Protein AF-A0A9N9KFY1-F1 (afdb_monomer)

Solvent-accessible surface area (backbone atoms only — not comparable to full-atom values): 5124 Å² total; per-residue (Å²): 133,85,69,76,64,61,55,74,77,72,75,50,63,70,89,73,68,44,72,67,61,49,58,74,71,49,85,60,79,56,70,67,55,44,52,52,51,53,46,50,24,30,49,49,40,44,75,75,46,64,66,71,54,16,55,50,28,45,55,51,38,57,59,49,52,60,61,73,71,51,98,72,78,69,88,84,74,82,87,78,135

Mean predicted aligned error: 9.66 Å

Radius of gyration: 15.75 Å; Cα contacts (8 Å, |Δi|>4): 48; chains: 1; bounding box: 27×54×28 Å

Organism: NCBI:txid1348616

Sequence (81 aa):
MSENINHEYFNRKYSEWSITGFLNECNKEPFRLKIDDYLKSLQVVISNDQGKRREKAQQLYDKYKKATSSPFKSISRATKP

pLDDT: mean 78.88, std 16.64, range [34.09, 93.69]

Structure (mmCIF, N/CA/C/O backbone):
data_AF-A0A9N9KFY1-F1
#
_entry.id   AF-A0A9N9KFY1-F1
#
loop_
_atom_site.group_PDB
_atom_site.id
_atom_site.type_symbol
_atom_site.label_atom_id
_atom_site.label_alt_id
_atom_site.label_comp_id
_atom_site.label_asym_id
_atom_site.label_entity_id
_atom_site.label_seq_id
_atom_site.pdbx_PDB_ins_code
_atom_site.Cartn_x
_atom_site.Cartn_y
_atom_site.Cartn_z
_atom_site.occupancy
_atom_site.B_iso_or_equiv
_atom_site.auth_seq_id
_atom_site.auth_comp_id
_atom_site.auth_asym_id
_atom_site.auth_atom_id
_atom_site.pdbx_PDB_model_num
ATOM 1 N N . MET A 1 1 ? -15.583 -3.722 -19.631 1.00 34.09 1 MET A N 1
ATOM 2 C CA . MET A 1 1 ? -14.415 -4.557 -19.289 1.00 34.09 1 MET A CA 1
ATOM 3 C C . MET A 1 1 ? -13.939 -4.120 -17.914 1.00 34.09 1 MET A C 1
ATOM 5 O O . MET A 1 1 ? -13.213 -3.142 -17.816 1.00 34.09 1 MET A O 1
ATOM 9 N N . SER A 1 2 ? -14.441 -4.738 -16.848 1.00 40.06 2 SER A N 1
ATOM 10 C CA . SER A 1 2 ? -13.998 -4.417 -15.490 1.00 40.06 2 SER A CA 1
ATOM 11 C C . SER A 1 2 ? -12.704 -5.180 -15.248 1.00 40.06 2 SER A C 1
ATOM 13 O O . SER A 1 2 ? -12.736 -6.323 -14.802 1.00 40.06 2 SER A O 1
ATOM 15 N N . GLU A 1 3 ? -11.570 -4.602 -15.647 1.00 46.62 3 GLU A N 1
ATOM 16 C CA . GLU A 1 3 ? -10.273 -5.119 -15.217 1.00 46.62 3 GLU A CA 1
ATOM 17 C C . GLU A 1 3 ? -10.297 -5.167 -13.688 1.00 46.62 3 GLU A C 1
ATOM 19 O O . GLU A 1 3 ? -10.693 -4.196 -13.045 1.00 46.62 3 GLU A O 1
ATOM 24 N N . ASN A 1 4 ? -9.949 -6.311 -13.102 1.00 54.12 4 ASN A N 1
ATOM 25 C CA . ASN A 1 4 ? -9.762 -6.446 -11.663 1.00 54.12 4 ASN A CA 1
ATOM 26 C C . ASN A 1 4 ? -8.627 -5.500 -11.241 1.00 54.12 4 ASN A C 1
ATOM 28 O O . ASN A 1 4 ? -7.462 -5.882 -11.213 1.00 54.12 4 ASN A O 1
ATOM 32 N N . ILE A 1 5 ? -8.962 -4.239 -10.955 1.00 58.62 5 ILE A N 1
ATOM 33 C CA . ILE A 1 5 ? -7.998 -3.192 -10.577 1.00 58.62 5 ILE A CA 1
ATOM 34 C C . ILE A 1 5 ? -7.347 -3.528 -9.220 1.00 58.62 5 ILE A C 1
ATOM 36 O O . ILE A 1 5 ? -6.298 -2.993 -8.873 1.00 58.62 5 ILE A O 1
ATOM 40 N N . ASN A 1 6 ? -7.940 -4.459 -8.465 1.00 65.06 6 ASN A N 1
ATOM 41 C CA . ASN A 1 6 ? -7.355 -5.018 -7.258 1.00 65.06 6 ASN A CA 1
ATOM 42 C C . ASN A 1 6 ? -6.492 -6.237 -7.586 1.00 65.06 6 ASN A C 1
ATOM 44 O O . ASN A 1 6 ? -6.997 -7.319 -7.880 1.00 65.06 6 ASN A O 1
ATOM 48 N N . HIS A 1 7 ? -5.179 -6.059 -7.467 1.00 75.75 7 HIS A N 1
ATOM 49 C CA . HIS A 1 7 ? -4.223 -7.161 -7.472 1.00 75.75 7 HIS A CA 1
ATOM 50 C C . HIS A 1 7 ? -4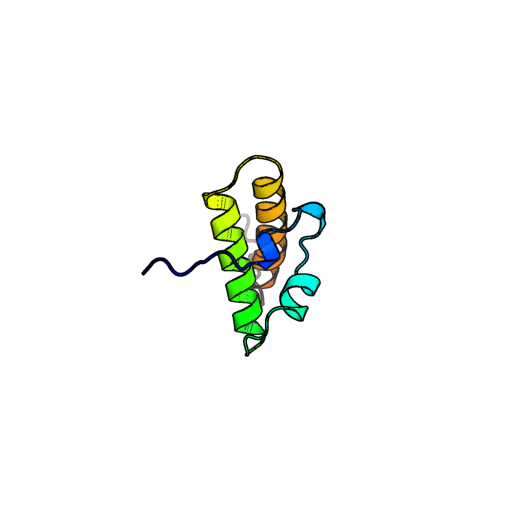.534 -8.151 -6.334 1.00 75.75 7 HIS A C 1
ATOM 52 O O . HIS A 1 7 ? -4.785 -7.722 -5.204 1.00 75.75 7 HIS A O 1
ATOM 58 N N . GLU A 1 8 ? -4.429 -9.463 -6.586 1.00 83.31 8 GLU A N 1
ATOM 59 C CA . GLU A 1 8 ? -4.739 -10.527 -5.605 1.00 83.31 8 GLU A CA 1
ATOM 60 C C . GLU A 1 8 ? -3.973 -10.387 -4.279 1.00 83.31 8 GLU A C 1
ATOM 62 O O . GLU A 1 8 ? -4.441 -10.811 -3.225 1.00 83.31 8 GLU A O 1
ATOM 67 N N . TYR A 1 9 ? -2.825 -9.708 -4.308 1.00 86.88 9 TYR A N 1
ATOM 68 C CA . TYR A 1 9 ? -2.048 -9.324 -3.125 1.00 86.88 9 TYR A CA 1
ATOM 69 C C . TYR A 1 9 ? -2.903 -8.639 -2.038 1.00 86.88 9 TYR A C 1
ATOM 71 O O . TYR A 1 9 ? -2.741 -8.910 -0.847 1.00 86.88 9 TYR A O 1
ATOM 79 N N . PHE A 1 10 ? -3.863 -7.796 -2.432 1.00 86.31 10 PHE A N 1
ATOM 80 C CA . PHE A 1 10 ? -4.738 -7.068 -1.507 1.00 86.31 10 PHE A CA 1
ATOM 81 C C . PHE A 1 10 ? -5.914 -7.906 -0.975 1.00 86.31 10 PHE A C 1
ATOM 83 O O . PHE A 1 10 ? -6.652 -7.446 -0.100 1.00 86.31 10 PHE A O 1
ATOM 90 N N . ASN A 1 11 ? -6.064 -9.160 -1.410 1.00 86.06 11 ASN A N 1
ATOM 91 C CA . ASN A 1 11 ? -7.002 -10.099 -0.786 1.00 86.06 11 ASN A CA 1
ATOM 92 C C . ASN A 1 11 ? -6.488 -10.606 0.576 1.00 86.06 11 ASN A C 1
ATOM 94 O O . ASN A 1 11 ? -7.269 -11.113 1.380 1.00 86.06 11 ASN A O 1
ATOM 98 N N . ARG A 1 12 ? -5.194 -10.422 0.878 1.00 88.06 12 ARG A N 1
ATOM 99 C CA . ARG A 1 12 ? -4.580 -10.772 2.171 1.00 88.06 12 ARG A CA 1
ATOM 100 C C . ARG A 1 12 ? -5.042 -9.865 3.311 1.00 88.06 12 ARG A C 1
ATOM 102 O O . ARG A 1 12 ? -5.690 -8.835 3.092 1.00 88.06 12 ARG A O 1
AT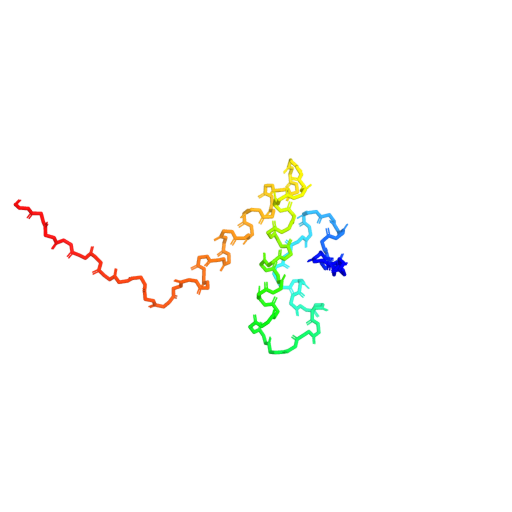OM 109 N N . LYS A 1 13 ? -4.666 -10.210 4.550 1.00 88.94 13 LYS A N 1
ATOM 110 C CA . LYS A 1 13 ? -4.930 -9.344 5.705 1.00 88.94 13 LYS A CA 1
ATOM 111 C C . LYS A 1 13 ? -4.166 -8.032 5.547 1.00 88.94 13 LYS A C 1
ATOM 113 O O . LYS A 1 13 ? -2.984 -8.017 5.219 1.00 88.94 13 LYS A O 1
ATOM 118 N N . TYR A 1 14 ? -4.829 -6.923 5.867 1.00 85.81 14 TYR A N 1
ATOM 119 C CA . TYR A 1 14 ? -4.254 -5.577 5.748 1.00 85.81 14 TYR A CA 1
ATOM 120 C C . TYR A 1 14 ? -2.963 -5.379 6.563 1.00 85.81 14 TYR A C 1
ATOM 122 O O . TYR A 1 14 ? -2.148 -4.513 6.250 1.00 85.81 14 TYR A O 1
ATOM 130 N N . SER A 1 15 ? -2.755 -6.175 7.616 1.00 89.44 15 SER A N 1
ATOM 131 C CA . SER A 1 15 ? -1.530 -6.184 8.422 1.00 89.44 15 SER A CA 1
ATOM 132 C C . SER A 1 15 ? -0.301 -6.680 7.656 1.00 89.44 15 SER A C 1
ATOM 134 O O . SER A 1 15 ? 0.812 -6.324 8.022 1.00 89.44 15 SER A O 1
ATOM 136 N N . GLU A 1 16 ? -0.499 -7.472 6.603 1.00 89.94 16 GLU A N 1
ATOM 137 C CA . GLU A 1 16 ? 0.566 -8.089 5.803 1.00 89.94 16 GLU A CA 1
ATOM 138 C C . GLU A 1 16 ? 0.948 -7.241 4.580 1.00 89.94 16 GLU A C 1
ATOM 140 O O . GLU A 1 16 ? 1.931 -7.527 3.897 1.00 89.94 16 GLU A O 1
ATOM 145 N N . TRP A 1 17 ? 0.183 -6.183 4.292 1.00 92.94 17 TRP A N 1
ATOM 146 C CA . TRP A 1 17 ? 0.421 -5.339 3.127 1.00 92.94 17 TRP A CA 1
ATOM 147 C C . TRP A 1 17 ? 1.699 -4.515 3.284 1.00 92.94 17 TRP A C 1
ATOM 149 O O . TRP A 1 17 ? 1.851 -3.722 4.220 1.00 92.94 17 TRP A O 1
ATOM 159 N N . SER A 1 18 ? 2.596 -4.658 2.313 1.00 91.06 18 SER A N 1
ATOM 160 C CA . SER A 1 18 ? 3.836 -3.898 2.200 1.00 91.06 18 SER A CA 1
ATOM 161 C C . SER A 1 18 ? 4.206 -3.682 0.734 1.00 91.06 18 SER A C 1
ATOM 163 O O . SER A 1 18 ? 3.911 -4.511 -0.126 1.00 91.06 18 SER A O 1
ATOM 165 N N . ILE A 1 19 ? 4.899 -2.575 0.448 1.00 88.44 19 ILE A N 1
ATOM 166 C CA . ILE A 1 19 ? 5.361 -2.303 -0.917 1.00 88.44 19 ILE A CA 1
ATOM 167 C C . ILE A 1 19 ? 6.366 -3.358 -1.386 1.00 88.44 19 ILE A C 1
ATOM 169 O O . ILE A 1 19 ? 6.317 -3.780 -2.530 1.00 88.44 19 ILE A O 1
ATOM 173 N N . THR A 1 20 ? 7.252 -3.824 -0.504 1.00 90.00 20 THR A N 1
ATOM 174 C CA . THR A 1 20 ? 8.255 -4.844 -0.827 1.00 90.00 20 THR A CA 1
ATOM 175 C C . THR A 1 20 ? 7.599 -6.181 -1.142 1.00 90.00 20 THR A C 1
ATOM 177 O O . THR A 1 20 ? 7.973 -6.805 -2.129 1.00 90.00 20 THR A O 1
ATOM 180 N N . GLY A 1 21 ? 6.585 -6.582 -0.367 1.00 90.44 21 GLY A N 1
ATOM 181 C CA . GLY A 1 21 ? 5.803 -7.784 -0.651 1.00 90.44 21 GLY A CA 1
ATOM 182 C C . GLY A 1 21 ? 5.112 -7.703 -2.010 1.00 90.44 21 GLY A C 1
ATOM 183 O O . GLY A 1 21 ? 5.255 -8.611 -2.821 1.00 90.44 21 GLY A O 1
ATOM 184 N N . PHE A 1 22 ? 4.461 -6.574 -2.308 1.00 90.44 22 P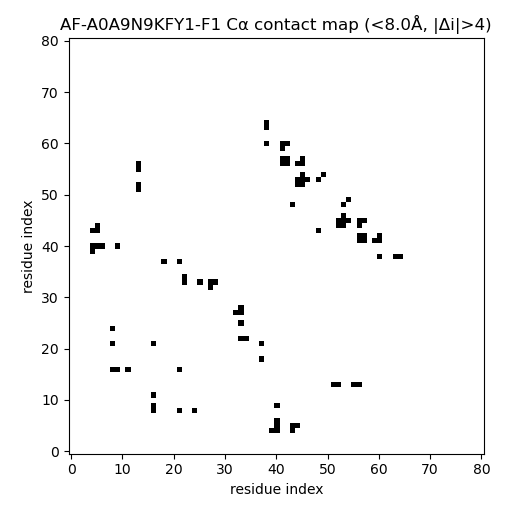HE A N 1
ATOM 185 C CA . PHE A 1 22 ? 3.846 -6.372 -3.618 1.00 90.44 22 PHE A CA 1
ATOM 186 C C . PHE A 1 22 ? 4.875 -6.410 -4.756 1.00 90.44 22 PHE A C 1
ATOM 188 O O . PHE A 1 22 ? 4.659 -7.079 -5.757 1.00 90.44 22 PHE A O 1
ATOM 195 N N . LEU A 1 23 ? 6.006 -5.715 -4.615 1.00 88.56 23 LEU A N 1
ATOM 196 C CA . LEU A 1 23 ? 7.035 -5.629 -5.657 1.00 88.56 23 LEU A CA 1
ATOM 197 C C . LEU A 1 23 ? 7.711 -6.973 -5.953 1.00 88.56 23 LEU A C 1
ATOM 199 O O . LEU A 1 23 ? 8.126 -7.189 -7.093 1.00 88.56 23 LEU A O 1
ATOM 203 N N . ASN A 1 24 ? 7.823 -7.841 -4.944 1.00 88.38 24 ASN A N 1
ATOM 204 C CA . ASN A 1 24 ? 8.377 -9.184 -5.085 1.00 88.38 24 ASN A CA 1
ATOM 205 C C . ASN A 1 24 ? 7.436 -10.125 -5.852 1.00 88.38 24 ASN A C 1
ATOM 207 O O . ASN A 1 24 ? 7.897 -10.999 -6.573 1.00 88.38 24 ASN A O 1
ATOM 211 N N . GLU A 1 25 ? 6.123 -9.938 -5.710 1.00 87.56 25 GLU A N 1
ATOM 212 C CA . GLU A 1 25 ? 5.109 -10.761 -6.385 1.00 87.56 25 GLU A CA 1
ATOM 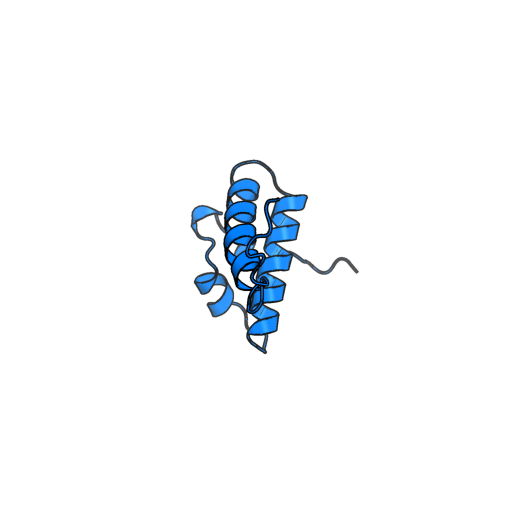213 C C . GLU A 1 25 ? 4.645 -10.165 -7.720 1.00 87.56 25 GLU A C 1
ATOM 215 O O . GLU A 1 25 ? 4.118 -10.864 -8.584 1.00 87.56 25 GLU A O 1
ATOM 220 N N . CYS A 1 26 ? 4.838 -8.861 -7.912 1.00 84.31 26 CYS A N 1
ATOM 221 C CA . CYS A 1 26 ? 4.476 -8.182 -9.141 1.00 84.31 26 CYS A CA 1
ATOM 222 C C . CYS A 1 26 ? 5.513 -8.489 -10.229 1.00 84.31 26 CYS A C 1
ATOM 224 O O . CYS A 1 26 ? 6.637 -7.988 -10.191 1.00 84.31 26 CYS A O 1
ATOM 226 N N . ASN A 1 27 ? 5.111 -9.256 -11.241 1.00 83.56 27 ASN A N 1
ATOM 227 C CA . ASN A 1 27 ? 5.958 -9.619 -12.384 1.00 83.56 27 ASN A CA 1
ATOM 228 C C . ASN A 1 27 ? 6.004 -8.551 -13.493 1.00 83.56 27 ASN A C 1
ATOM 230 O O . ASN A 1 27 ? 6.643 -8.760 -14.518 1.00 83.56 27 ASN A O 1
ATOM 234 N N . LYS A 1 28 ? 5.322 -7.408 -13.328 1.00 81.88 28 LYS A N 1
ATOM 235 C CA . LYS A 1 28 ? 5.263 -6.368 -14.367 1.00 81.88 28 LYS A CA 1
ATOM 236 C C . LYS A 1 28 ? 6.564 -5.583 -14.454 1.00 81.88 28 LYS A C 1
ATOM 238 O O . LYS A 1 28 ? 7.061 -5.090 -13.452 1.00 81.88 28 LYS A O 1
ATOM 243 N N . GLU A 1 29 ? 7.073 -5.370 -15.654 1.00 81.12 29 GLU A N 1
ATOM 244 C CA . GLU A 1 29 ? 8.207 -4.480 -15.895 1.00 81.12 29 GLU A CA 1
ATOM 245 C C . GLU A 1 29 ? 7.791 -3.324 -16.807 1.00 81.12 29 GLU A C 1
ATOM 247 O O . GLU A 1 29 ? 6.911 -3.508 -17.650 1.00 81.12 29 GLU A O 1
ATOM 252 N N . PRO A 1 30 ? 8.395 -2.128 -16.668 1.00 84.81 30 PRO A N 1
ATOM 253 C CA . PRO A 1 30 ? 9.475 -1.741 -15.746 1.00 84.81 30 PRO A CA 1
ATOM 254 C C . PRO A 1 30 ? 9.025 -1.464 -14.298 1.00 84.81 30 PRO A C 1
ATOM 256 O O . PRO A 1 30 ? 7.842 -1.293 -14.017 1.00 84.81 30 PRO A O 1
ATOM 259 N N . PHE A 1 31 ? 9.992 -1.317 -13.378 1.00 83.12 31 PHE A N 1
ATOM 260 C CA . PHE A 1 31 ? 9.768 -1.014 -11.950 1.00 83.12 31 PHE A CA 1
ATOM 261 C C . PHE A 1 31 ? 8.765 0.124 -11.698 1.00 83.12 31 PHE A C 1
ATOM 263 O O . PHE A 1 31 ? 7.955 0.046 -10.778 1.00 83.12 31 PHE A O 1
ATOM 270 N N . ARG A 1 32 ? 8.773 1.168 -12.540 1.00 84.00 32 ARG A N 1
ATOM 271 C CA . ARG A 1 32 ? 7.816 2.281 -12.443 1.00 84.00 32 ARG A CA 1
ATOM 272 C C . ARG A 1 32 ? 6.364 1.818 -12.574 1.00 84.00 32 ARG A C 1
ATOM 274 O O . ARG A 1 32 ? 5.537 2.252 -11.783 1.00 84.00 32 ARG A O 1
ATOM 281 N N . LEU A 1 33 ? 6.071 0.896 -13.495 1.00 85.88 33 LEU A N 1
ATOM 282 C CA . LEU A 1 33 ? 4.720 0.355 -13.659 1.00 85.88 33 LEU A CA 1
ATOM 283 C C . LEU A 1 33 ? 4.274 -0.443 -12.432 1.00 85.88 33 LEU A C 1
ATOM 285 O O . LEU A 1 33 ? 3.111 -0.354 -12.054 1.00 85.88 33 LEU A O 1
ATOM 289 N N . LYS A 1 34 ? 5.193 -1.154 -11.759 1.00 88.25 34 LYS A N 1
ATOM 290 C CA . LYS A 1 34 ? 4.871 -1.831 -10.492 1.00 88.25 34 LYS A CA 1
ATOM 291 C C . LYS A 1 34 ? 4.414 -0.831 -9.427 1.00 88.25 34 LYS A C 1
ATOM 293 O O . LYS A 1 34 ? 3.455 -1.089 -8.708 1.00 88.25 34 LYS A O 1
ATOM 298 N N . ILE A 1 35 ? 5.090 0.314 -9.326 1.00 88.50 35 ILE A N 1
ATOM 299 C CA . ILE A 1 35 ? 4.732 1.366 -8.365 1.00 88.50 35 ILE A CA 1
ATOM 300 C C . ILE A 1 35 ? 3.382 1.996 -8.719 1.00 88.50 35 ILE A C 1
ATOM 302 O O . ILE A 1 35 ? 2.543 2.165 -7.835 1.00 88.50 35 ILE A O 1
ATOM 306 N N . ASP A 1 36 ? 3.152 2.301 -9.996 1.00 88.25 36 ASP A N 1
ATOM 307 C CA . ASP A 1 36 ? 1.870 2.820 -10.478 1.00 88.25 36 ASP A CA 1
ATOM 308 C C . ASP A 1 36 ? 0.713 1.863 -10.159 1.00 88.25 36 ASP A C 1
ATOM 310 O O . ASP A 1 36 ? -0.308 2.282 -9.613 1.00 88.25 36 ASP A O 1
ATOM 314 N N . ASP A 1 37 ? 0.884 0.568 -10.421 1.00 88.75 37 ASP A N 1
ATOM 315 C CA . ASP A 1 37 ? -0.139 -0.441 -10.141 1.00 88.75 37 ASP A CA 1
ATOM 316 C C . ASP A 1 37 ? -0.380 -0.644 -8.647 1.00 88.75 37 ASP A C 1
ATOM 318 O O . ASP A 1 37 ? -1.528 -0.805 -8.220 1.00 88.75 37 ASP A O 1
ATOM 322 N N . TYR A 1 38 ? 0.677 -0.580 -7.837 1.00 91.06 38 TYR A N 1
ATOM 323 C CA . TYR A 1 38 ? 0.554 -0.603 -6.385 1.00 91.06 38 TYR A CA 1
ATOM 324 C C . TYR A 1 38 ? -0.298 0.571 -5.884 1.00 91.06 38 TYR A C 1
ATOM 326 O O . TYR A 1 38 ? -1.229 0.380 -5.100 1.00 91.06 38 TYR A O 1
ATOM 334 N N . LEU A 1 39 ? -0.027 1.786 -6.373 1.00 90.62 39 LEU A N 1
ATOM 335 C CA . LEU A 1 39 ? -0.778 2.985 -6.001 1.00 90.62 39 LEU A CA 1
ATOM 336 C C . LEU A 1 39 ? -2.229 2.938 -6.493 1.00 90.62 39 LEU A C 1
ATOM 338 O O . LEU A 1 39 ? -3.129 3.291 -5.731 1.00 90.62 39 LEU A O 1
ATOM 342 N N . LYS A 1 40 ? -2.478 2.478 -7.726 1.00 90.06 40 LYS A N 1
ATOM 343 C CA . LYS A 1 40 ? -3.838 2.306 -8.267 1.00 90.06 40 LYS A CA 1
ATOM 344 C C . LYS A 1 40 ? -4.643 1.303 -7.449 1.00 90.06 40 LYS A C 1
ATOM 346 O O . LYS A 1 40 ? -5.773 1.606 -7.077 1.00 90.06 40 LYS A O 1
ATOM 351 N N . SER A 1 41 ? -4.046 0.163 -7.103 1.00 89.81 41 SER A N 1
ATOM 352 C CA . SER A 1 41 ? -4.696 -0.856 -6.270 1.00 89.81 41 SER A CA 1
ATOM 353 C C . SER A 1 41 ? -5.060 -0.293 -4.892 1.00 89.81 41 SER A C 1
ATOM 355 O O . SER A 1 41 ? -6.192 -0.430 -4.437 1.00 89.81 41 SER A O 1
ATOM 357 N N . LEU A 1 42 ? -4.135 0.429 -4.246 1.00 91.62 42 LEU A N 1
ATOM 358 C CA . LEU A 1 42 ? -4.416 1.108 -2.978 1.00 91.62 42 LEU A CA 1
ATOM 359 C C . LEU A 1 42 ? -5.552 2.127 -3.109 1.00 91.62 42 LEU A C 1
ATOM 361 O O . LEU A 1 42 ? -6.406 2.200 -2.232 1.00 91.62 42 LEU A O 1
ATOM 365 N N . GLN A 1 43 ? -5.588 2.893 -4.199 1.00 91.19 43 GLN A N 1
ATOM 366 C CA . GLN A 1 43 ? -6.641 3.875 -4.446 1.00 91.19 43 GLN A CA 1
ATOM 367 C C . GLN A 1 43 ? -8.017 3.213 -4.581 1.00 91.19 43 GLN A C 1
ATOM 369 O O . GLN A 1 43 ? -8.988 3.712 -4.017 1.00 91.19 43 GLN A O 1
ATOM 374 N N . VAL A 1 44 ? -8.097 2.063 -5.251 1.00 90.19 44 VAL A N 1
ATOM 375 C CA . VAL A 1 44 ? -9.341 1.288 -5.355 1.00 90.19 44 VAL A CA 1
ATOM 376 C C . VAL A 1 44 ? -9.786 0.758 -3.999 1.00 90.19 44 VAL A C 1
ATOM 378 O O . VAL A 1 44 ? -10.963 0.880 -3.666 1.00 90.19 44 VAL A O 1
ATOM 381 N N . VAL A 1 45 ? -8.865 0.255 -3.175 1.00 89.69 45 VAL A N 1
ATOM 382 C CA . VAL A 1 45 ? -9.184 -0.139 -1.793 1.00 89.69 45 VAL A CA 1
ATOM 383 C C . VAL A 1 45 ? -9.683 1.061 -0.982 1.00 89.69 45 VAL A C 1
ATOM 385 O O . VAL A 1 45 ? -10.661 0.945 -0.254 1.00 89.69 45 VAL A O 1
ATOM 388 N N . ILE A 1 46 ? -9.076 2.241 -1.122 1.00 91.31 46 ILE A N 1
ATOM 389 C CA . ILE A 1 46 ? -9.536 3.450 -0.416 1.00 91.31 46 ILE A CA 1
ATOM 390 C C . ILE A 1 46 ? -10.962 3.836 -0.834 1.00 91.31 46 ILE A C 1
ATOM 392 O O . ILE A 1 46 ? -11.747 4.279 0.007 1.00 91.31 46 ILE A O 1
ATOM 396 N N . SER A 1 47 ? -11.292 3.684 -2.118 1.00 89.69 47 SER A N 1
ATOM 397 C CA . SER A 1 47 ? -12.608 4.026 -2.662 1.00 89.69 47 SER A CA 1
ATOM 398 C C . SER A 1 47 ? -13.692 2.991 -2.348 1.00 89.69 47 SER A C 1
ATOM 400 O O . SER A 1 47 ? -14.838 3.386 -2.157 1.00 89.69 47 SER A O 1
ATOM 402 N N . ASN A 1 48 ? -13.354 1.699 -2.307 1.00 87.31 48 ASN A N 1
ATOM 403 C CA . ASN A 1 48 ? -14.329 0.604 -2.232 1.00 87.31 48 ASN A CA 1
ATOM 404 C C . ASN A 1 48 ? -14.443 -0.049 -0.842 1.00 87.31 48 ASN A C 1
ATOM 406 O O . ASN A 1 48 ? -15.448 -0.685 -0.543 1.00 87.31 48 ASN A O 1
ATOM 410 N N . ASP A 1 49 ? -13.415 0.069 -0.002 1.00 86.94 49 ASP A N 1
ATOM 411 C CA . ASP A 1 49 ? -13.311 -0.611 1.294 1.00 86.94 49 ASP A CA 1
ATOM 412 C C . ASP A 1 49 ? -13.595 0.364 2.463 1.00 86.94 49 ASP A C 1
ATOM 414 O O . ASP A 1 49 ? -13.615 1.591 2.303 1.00 86.94 49 ASP A O 1
ATOM 418 N N . GLN A 1 50 ? -13.819 -0.163 3.671 1.00 85.94 50 GLN A N 1
ATOM 419 C CA . GLN A 1 50 ? -14.132 0.637 4.867 1.00 85.94 50 GLN A CA 1
ATOM 420 C C . GLN A 1 50 ? -13.319 0.191 6.094 1.00 85.94 50 GLN A C 1
ATOM 422 O O . GLN A 1 50 ? -12.700 -0.874 6.124 1.00 85.94 50 GLN A O 1
ATOM 427 N N . GLY A 1 51 ? -13.288 1.041 7.125 1.00 90.62 51 GLY A N 1
ATOM 428 C CA . GLY A 1 51 ? -12.587 0.770 8.383 1.00 90.62 51 GLY A CA 1
ATOM 429 C C . GLY A 1 51 ? -11.079 0.566 8.207 1.00 90.62 51 GLY A C 1
ATOM 430 O O . GLY A 1 51 ? -10.431 1.231 7.397 1.00 90.62 51 GLY A O 1
ATOM 431 N N . LYS A 1 52 ? -10.522 -0.402 8.944 1.00 91.69 52 LYS A N 1
ATOM 432 C CA . LYS A 1 52 ? -9.068 -0.611 9.064 1.00 91.69 52 LYS A CA 1
ATOM 433 C C . LYS A 1 52 ? -8.368 -0.885 7.731 1.00 91.69 52 LYS A C 1
ATOM 435 O O . LYS A 1 52 ? -7.212 -0.499 7.564 1.00 91.69 52 LYS A O 1
ATOM 440 N N . ARG A 1 53 ? -9.049 -1.544 6.782 1.00 89.75 53 ARG A N 1
ATOM 441 C CA . ARG A 1 53 ? -8.508 -1.811 5.436 1.00 89.75 53 ARG A CA 1
ATOM 442 C C . ARG A 1 53 ? -8.292 -0.505 4.677 1.00 89.75 53 ARG A C 1
ATOM 444 O O . ARG A 1 53 ? -7.187 -0.261 4.195 1.00 89.75 53 ARG A O 1
ATOM 451 N N . ARG A 1 54 ? -9.307 0.364 4.653 1.00 92.44 54 ARG A N 1
ATOM 452 C CA . ARG A 1 54 ? -9.217 1.697 4.048 1.00 92.44 54 ARG A CA 1
ATOM 453 C C . ARG A 1 54 ? -8.171 2.567 4.737 1.00 92.44 54 ARG A C 1
ATOM 455 O O . ARG A 1 54 ? -7.353 3.170 4.051 1.00 92.44 54 ARG A O 1
ATOM 462 N N . GLU A 1 55 ? -8.153 2.603 6.068 1.00 93.69 55 GLU A N 1
ATOM 463 C CA . GLU A 1 55 ? -7.169 3.391 6.824 1.00 93.69 55 GLU A CA 1
ATOM 464 C C . GLU A 1 55 ? -5.733 2.962 6.500 1.00 93.69 55 GLU A C 1
ATOM 466 O O . GLU A 1 55 ? -4.874 3.798 6.213 1.00 93.69 55 GLU A O 1
ATOM 471 N N . LYS A 1 56 ? -5.475 1.649 6.466 1.00 92.81 56 LYS A N 1
ATOM 472 C CA . LYS A 1 56 ? -4.165 1.102 6.100 1.00 92.81 56 LYS A CA 1
ATOM 473 C C . LYS A 1 56 ? -3.797 1.421 4.651 1.00 92.81 56 LYS A C 1
ATOM 475 O O . LYS A 1 56 ? -2.655 1.802 4.388 1.00 92.81 56 LYS A O 1
ATOM 480 N N . ALA A 1 57 ? -4.744 1.281 3.721 1.00 92.56 57 ALA A N 1
ATOM 481 C CA . ALA A 1 57 ? -4.521 1.605 2.317 1.00 92.56 57 ALA A CA 1
ATOM 482 C C . ALA A 1 57 ? -4.165 3.086 2.137 1.00 92.56 57 ALA A C 1
ATOM 484 O O . ALA A 1 57 ? -3.211 3.409 1.432 1.00 92.56 57 ALA A O 1
ATOM 485 N N . GLN A 1 58 ? -4.870 3.974 2.840 1.00 93.50 58 GLN A N 1
ATOM 486 C CA . GLN A 1 58 ? -4.631 5.411 2.804 1.00 93.50 58 GLN A CA 1
ATOM 487 C C . GLN A 1 58 ? -3.254 5.777 3.367 1.00 93.50 58 GLN A C 1
ATOM 489 O O . GLN A 1 58 ? -2.498 6.486 2.707 1.00 93.50 58 GLN A O 1
ATOM 494 N N . GLN A 1 59 ? -2.858 5.193 4.504 1.00 92.94 59 GLN A N 1
ATOM 495 C CA . GLN A 1 59 ? -1.512 5.369 5.065 1.00 92.94 59 GLN A CA 1
ATOM 496 C C . GLN A 1 59 ? -0.403 4.960 4.085 1.00 92.94 59 GLN A C 1
ATOM 498 O O . GLN A 1 59 ? 0.600 5.664 3.946 1.00 92.94 59 GLN A O 1
ATOM 503 N N . LEU A 1 60 ? -0.561 3.819 3.406 1.00 92.38 60 LEU A N 1
ATOM 504 C CA . LEU A 1 60 ? 0.407 3.347 2.414 1.00 92.38 60 LEU A CA 1
ATOM 505 C C . LEU A 1 60 ? 0.422 4.264 1.185 1.00 92.38 60 LEU A C 1
ATOM 507 O O . LEU A 1 60 ? 1.496 4.663 0.736 1.00 92.38 60 LEU A O 1
ATOM 511 N N . TYR A 1 61 ? -0.747 4.644 0.676 1.00 92.69 61 TYR A N 1
ATOM 512 C CA . TYR A 1 61 ? -0.870 5.518 -0.486 1.00 92.69 61 TYR A CA 1
ATOM 513 C C . TYR A 1 61 ? -0.213 6.880 -0.238 1.00 92.69 61 TYR A C 1
ATOM 515 O O . TYR A 1 61 ? 0.627 7.308 -1.027 1.00 92.69 61 TYR A O 1
ATOM 523 N N . ASP A 1 62 ? -0.505 7.522 0.894 1.00 90.44 62 ASP A N 1
ATOM 524 C CA . ASP A 1 62 ? 0.077 8.818 1.254 1.00 90.44 62 ASP A CA 1
ATOM 525 C C . ASP A 1 62 ? 1.597 8.746 1.443 1.00 90.44 62 ASP A C 1
ATOM 527 O O . ASP A 1 62 ? 2.318 9.672 1.055 1.00 90.44 62 ASP A O 1
ATOM 531 N N . LYS A 1 63 ? 2.103 7.638 2.002 1.00 89.50 63 LYS A N 1
ATOM 532 C CA . LYS A 1 63 ? 3.542 7.411 2.187 1.00 89.50 63 LYS A CA 1
ATOM 533 C C . LYS A 1 63 ? 4.285 7.376 0.852 1.00 89.50 63 LYS A C 1
ATOM 535 O O . LYS A 1 63 ? 5.329 8.012 0.723 1.00 89.50 63 LYS A O 1
ATOM 540 N N . TYR A 1 64 ? 3.763 6.645 -0.131 1.00 86.94 64 TYR A N 1
ATOM 541 C CA . TYR A 1 64 ? 4.473 6.418 -1.392 1.00 86.94 64 TYR A CA 1
ATOM 542 C C . TYR A 1 64 ? 4.159 7.465 -2.463 1.00 86.94 64 TYR A C 1
ATOM 544 O O . TYR A 1 64 ? 5.063 7.848 -3.199 1.00 86.94 64 TYR A O 1
ATOM 552 N N . LYS A 1 65 ? 2.952 8.040 -2.491 1.00 84.00 65 LYS A N 1
ATOM 553 C CA . LYS A 1 65 ? 2.618 9.146 -3.403 1.00 84.00 65 LYS A CA 1
ATOM 554 C C . LYS A 1 65 ? 3.457 10.398 -3.138 1.00 84.00 65 LYS A C 1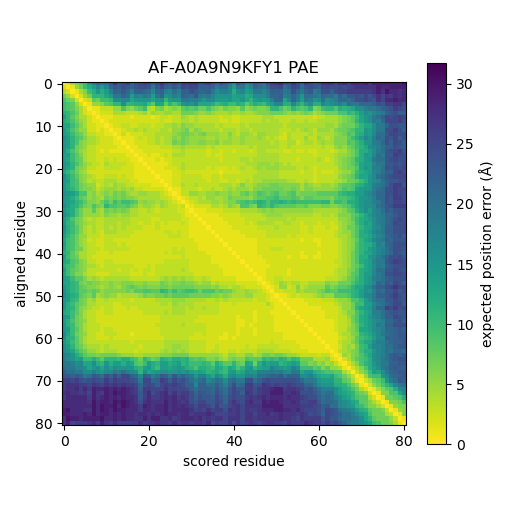
ATOM 556 O O . LYS A 1 65 ? 3.887 11.070 -4.073 1.00 84.00 65 LYS A O 1
ATOM 561 N N . LYS A 1 66 ? 3.754 10.704 -1.868 1.00 71.75 66 LYS A N 1
ATOM 562 C CA . LYS A 1 66 ? 4.678 11.800 -1.518 1.00 71.75 66 LYS A CA 1
ATOM 563 C C . LYS A 1 66 ? 6.097 11.550 -2.034 1.00 71.75 66 LYS A C 1
ATOM 565 O O . LYS A 1 66 ? 6.759 12.502 -2.435 1.00 71.75 66 LYS A O 1
ATOM 570 N N . ALA A 1 67 ? 6.539 10.292 -2.058 1.00 63.09 67 ALA A N 1
ATOM 571 C CA . ALA A 1 67 ? 7.850 9.913 -2.576 1.00 63.09 67 ALA A CA 1
ATOM 572 C 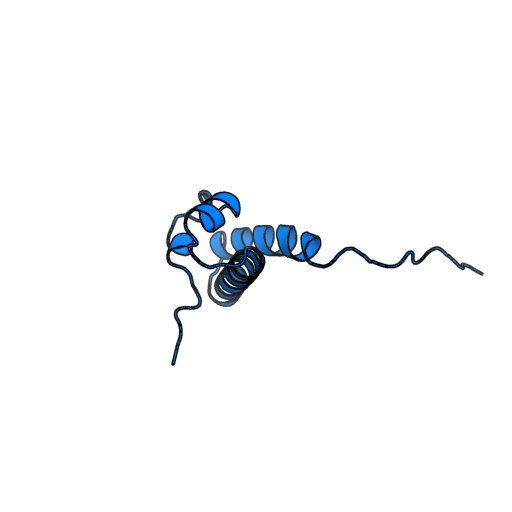C . ALA A 1 67 ? 7.921 9.983 -4.113 1.00 63.09 67 ALA A C 1
ATOM 574 O O . ALA A 1 67 ? 8.968 10.321 -4.654 1.00 63.09 67 ALA A O 1
ATOM 575 N N . THR A 1 68 ? 6.817 9.726 -4.825 1.00 62.94 68 THR A N 1
ATOM 576 C CA . THR A 1 68 ? 6.776 9.8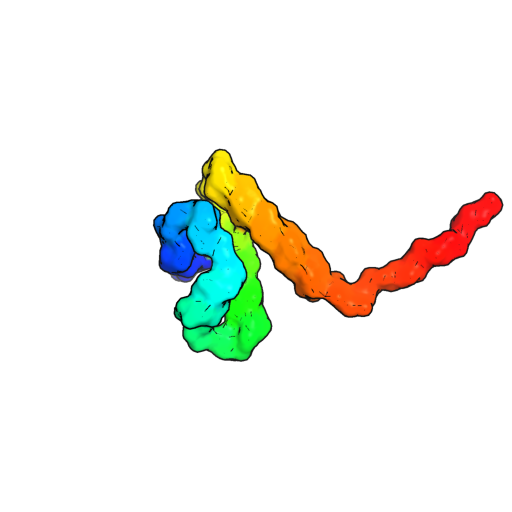31 -6.295 1.00 62.94 68 THR A CA 1
ATOM 577 C C . THR A 1 68 ? 6.569 11.261 -6.803 1.00 62.94 68 THR A C 1
ATOM 579 O O . THR A 1 68 ? 6.944 11.562 -7.932 1.00 62.94 68 THR A O 1
ATOM 582 N N . SER A 1 69 ? 5.998 12.162 -5.993 1.00 59.50 69 SER A N 1
ATOM 583 C CA . SER A 1 69 ? 5.718 13.556 -6.379 1.00 59.50 69 SER A CA 1
ATOM 584 C C . SER A 1 69 ? 6.851 14.561 -6.117 1.00 59.50 69 SER A C 1
ATOM 586 O O . SER A 1 69 ? 6.610 15.760 -6.246 1.00 59.50 69 SER A O 1
ATOM 588 N N . SER A 1 70 ? 8.079 14.150 -5.772 1.00 48.56 70 SER A N 1
ATOM 589 C CA . SER A 1 70 ? 9.167 15.127 -5.589 1.00 48.56 70 SER A CA 1
ATOM 590 C C . SER A 1 70 ? 10.539 14.650 -6.061 1.00 48.56 70 SER A C 1
ATOM 592 O O . SER A 1 70 ? 11.187 13.852 -5.388 1.00 48.56 70 SER A O 1
ATOM 594 N N . PRO A 1 71 ? 11.049 15.301 -7.119 1.00 47.44 71 PRO A N 1
ATOM 595 C CA . PRO A 1 71 ? 12.399 15.857 -7.092 1.00 47.44 71 PRO A CA 1
ATOM 596 C C . PRO A 1 71 ? 12.404 17.398 -7.055 1.00 47.44 71 PRO A C 1
ATOM 598 O O . PRO A 1 71 ? 13.433 17.990 -6.760 1.00 47.44 71 PRO A O 1
ATOM 601 N N . PHE A 1 72 ? 11.271 18.065 -7.306 1.00 48.75 72 PHE A N 1
ATOM 602 C CA . PHE A 1 72 ? 11.195 19.528 -7.391 1.00 48.75 72 PHE A CA 1
ATOM 603 C C . PHE A 1 72 ? 9.911 20.065 -6.753 1.00 48.75 72 PHE A C 1
ATOM 605 O O . PHE A 1 72 ? 9.046 20.599 -7.442 1.00 48.75 72 PHE A O 1
ATOM 612 N N . LYS A 1 73 ? 9.761 19.974 -5.425 1.00 49.00 73 LYS A N 1
ATOM 613 C CA . LYS A 1 73 ? 8.913 20.966 -4.753 1.00 49.00 73 LYS A CA 1
ATOM 614 C C . LYS A 1 73 ? 9.770 22.200 -4.518 1.00 49.00 73 LYS A C 1
ATOM 616 O O . LYS A 1 73 ? 10.556 22.271 -3.579 1.00 49.00 73 LYS A O 1
ATOM 621 N N . SER A 1 74 ? 9.652 23.102 -5.483 1.00 46.84 74 SER A N 1
ATOM 622 C CA . SER A 1 74 ? 10.254 24.419 -5.584 1.00 46.84 74 SER A CA 1
ATOM 623 C C . SER A 1 74 ? 10.396 25.093 -4.226 1.00 46.84 74 SER A C 1
ATOM 625 O O . SER A 1 74 ? 9.454 25.160 -3.433 1.00 46.84 74 SER A O 1
ATOM 627 N N . ILE A 1 75 ? 11.591 25.621 -4.000 1.00 51.34 75 ILE A N 1
ATOM 628 C CA . ILE A 1 75 ? 11.947 26.495 -2.894 1.00 51.34 75 ILE A CA 1
ATOM 629 C C . ILE A 1 75 ? 10.995 27.698 -2.938 1.00 51.34 75 ILE A C 1
ATOM 631 O O . ILE A 1 75 ? 11.232 28.660 -3.655 1.00 51.34 75 ILE A O 1
ATOM 635 N N . SER A 1 76 ? 9.896 27.655 -2.190 1.00 50.44 76 SER A N 1
ATOM 636 C CA . SER A 1 76 ? 9.104 28.854 -1.910 1.00 50.44 76 SER A CA 1
ATOM 637 C C . SER A 1 76 ? 9.699 29.490 -0.658 1.00 50.44 76 SER A C 1
ATOM 639 O O . SER A 1 76 ? 9.165 29.353 0.440 1.00 50.44 76 SER A O 1
ATOM 641 N N . ARG A 1 77 ? 10.888 30.091 -0.804 1.00 51.09 77 ARG A N 1
ATOM 642 C CA . ARG A 1 77 ? 11.482 30.931 0.240 1.00 51.09 77 ARG A CA 1
ATOM 643 C C . ARG A 1 77 ? 10.980 32.361 0.045 1.00 51.09 77 ARG A C 1
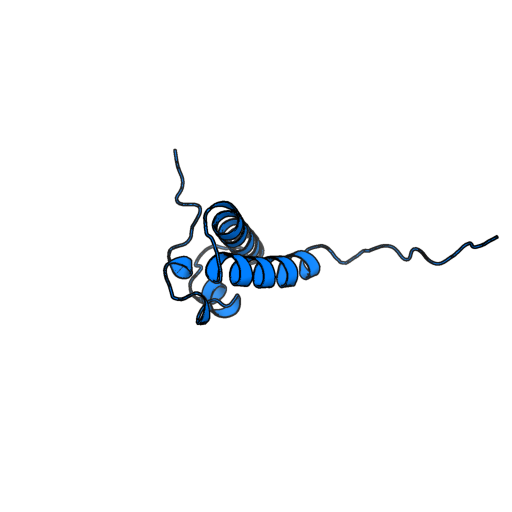ATOM 645 O O . ARG A 1 77 ? 11.290 32.982 -0.958 1.00 51.09 77 ARG A O 1
ATOM 652 N N . ALA A 1 78 ? 10.197 32.796 1.030 1.00 51.94 78 ALA A N 1
ATOM 653 C CA . ALA A 1 78 ? 10.047 34.145 1.569 1.00 51.94 78 ALA A CA 1
ATOM 654 C C . ALA A 1 78 ? 10.114 35.357 0.621 1.00 51.94 78 ALA A C 1
ATOM 656 O O . ALA A 1 78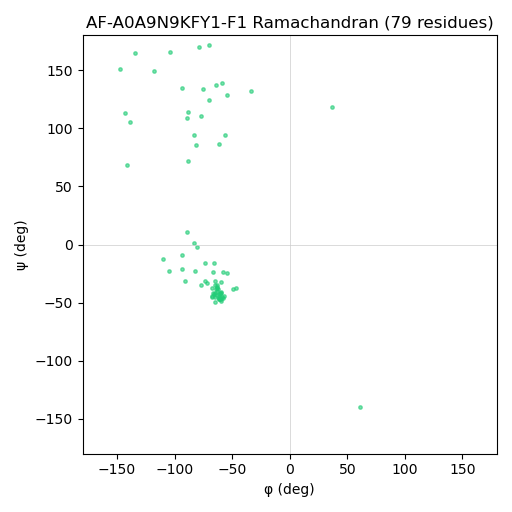 ? 11.191 35.756 0.196 1.00 51.94 78 ALA A O 1
ATOM 657 N N . THR A 1 79 ? 8.998 36.089 0.572 1.00 50.12 79 THR A N 1
ATOM 658 C CA . THR A 1 79 ? 9.042 37.543 0.779 1.00 50.12 79 THR A CA 1
ATOM 659 C C . THR A 1 79 ? 7.848 37.929 1.646 1.00 50.12 79 THR A C 1
ATOM 661 O O . THR A 1 79 ? 6.701 37.874 1.209 1.00 50.12 79 THR A O 1
ATOM 664 N N . LYS A 1 80 ? 8.114 38.222 2.920 1.00 53.03 80 LYS A N 1
ATOM 665 C CA . LYS A 1 80 ? 7.164 38.883 3.821 1.00 53.03 80 LYS A CA 1
ATOM 666 C C . LYS A 1 80 ? 7.476 40.388 3.727 1.00 53.03 80 LYS A C 1
ATOM 668 O O . LYS A 1 80 ? 8.670 40.691 3.692 1.00 53.03 80 LYS A O 1
ATOM 673 N N . PRO A 1 81 ? 6.472 41.272 3.595 1.00 63.00 81 PRO A N 1
ATOM 674 C CA . PRO A 1 81 ? 6.700 42.714 3.518 1.00 63.00 81 PRO A CA 1
ATOM 675 C C . PRO A 1 81 ? 7.293 43.273 4.814 1.00 63.00 81 PRO A C 1
ATOM 677 O O . PRO A 1 81 ? 7.090 42.637 5.879 1.00 63.00 81 PRO A O 1
#

Secondary structure (DSSP, 8-state):
-----S-GGGGS-GGG--HHHHHHH---SSHHHHHHHHHHHHHHHHHH--THHHHHHHHHHHHHHHHHT-S----------

Foldseek 3Di:
DPDPLADCLLVDDLVPDDLVVQQVPDPDDDPVVSLVSLLSNLVVCLVPPDDPSNVSSVVRNVVVVVVVPDPDPDPPDDDDD